Protein AF-A0A6J4US24-F1 (afdb_monomer_lite)

Secondary structure (DSSP, 8-state):
----------------------------------------------PPPHHHHHHHHHHHHHHHHHHHHHHHHHHHHHHHH--HHHHHHHHHHHHHHHHHHHHHHHHHHHHHHHHTT-

pLDDT: mean 71.81, std 22.4, range [38.66, 96.56]

Sequence (118 aa):
MGRQAGTESTIMSDPPDAPIKQSSLQPTGPAAPDPLIASAQLARPGLPTQSAVLDDQRADLQHVIRVTGQMLSGIESALAHLKGNDRRRLERQRRLLTREYEVTLTELARLDLDDSHW

Foldseek 3Di:
DDDDDDDDDDDDDDDDDDDDDDDDDDDDDDDDDDDDDDPPDPDDPDPPDVVVVLVVLLVVLVVLLVVLVVVLVVLVVVLVVDDDPVNVVSVVVSVVSVVVNVVSVVVSVVSVVVVVPD

Radius of gyration: 32.06 Å; chains: 1; bounding box: 61×84×67 Å

Organism: NCBI:txid1645740

Structure (mmCIF, N/CA/C/O backbone):
data_AF-A0A6J4US24-F1
#
_entry.id   AF-A0A6J4US24-F1
#
loop_
_atom_site.group_PDB
_atom_site.id
_atom_site.type_symbol
_atom_site.label_atom_id
_atom_site.label_alt_id
_atom_site.label_comp_id
_atom_site.label_asym_id
_atom_site.label_entity_id
_atom_site.label_seq_id
_atom_site.pdbx_PDB_ins_code
_atom_site.Cartn_x
_atom_site.Cartn_y
_atom_site.Cartn_z
_atom_site.occupancy
_atom_site.B_iso_or_equiv
_atom_site.auth_seq_id
_atom_site.auth_comp_id
_atom_site.auth_asym_id
_atom_site.auth_atom_id
_atom_site.pdbx_PDB_model_num
ATOM 1 N N . MET A 1 1 ? 16.381 -76.862 16.568 1.00 43.03 1 MET A N 1
ATOM 2 C CA . MET A 1 1 ? 16.744 -76.447 15.189 1.00 43.03 1 MET A CA 1
ATOM 3 C C . MET A 1 1 ? 15.953 -75.182 14.854 1.00 43.03 1 MET A C 1
ATOM 5 O O . MET A 1 1 ? 14.917 -75.003 15.476 1.00 43.03 1 MET A O 1
ATOM 9 N N . GLY A 1 2 ? 16.419 -74.330 13.926 1.00 41.62 2 GLY A N 1
ATOM 10 C CA . GLY A 1 2 ? 15.914 -72.945 13.746 1.00 41.62 2 GLY A CA 1
ATOM 11 C C . GLY A 1 2 ? 16.557 -71.991 14.772 1.00 41.62 2 GLY A C 1
ATOM 12 O O . GLY A 1 2 ? 16.585 -72.361 15.941 1.00 41.62 2 GLY A O 1
ATOM 13 N N . ARG A 1 3 ? 17.236 -70.862 14.486 1.00 45.38 3 ARG A N 1
ATOM 14 C CA . ARG A 1 3 ? 17.438 -69.925 13.338 1.00 45.38 3 ARG A CA 1
ATOM 15 C C . ARG A 1 3 ? 16.412 -68.792 13.148 1.00 45.38 3 ARG A C 1
ATOM 17 O O . ARG A 1 3 ? 15.221 -69.022 13.275 1.00 45.38 3 ARG A O 1
ATOM 24 N N . GLN A 1 4 ? 16.964 -67.638 12.721 1.00 45.69 4 GLN A N 1
ATOM 25 C CA . GLN A 1 4 ? 16.363 -66.305 12.488 1.00 45.69 4 GLN A CA 1
ATOM 26 C C . GLN A 1 4 ? 15.999 -65.591 13.809 1.00 45.69 4 GLN A C 1
ATOM 28 O O . GLN A 1 4 ? 15.164 -66.085 14.550 1.00 45.69 4 GLN A O 1
ATOM 33 N N . ALA A 1 5 ? 16.672 -64.530 14.281 1.00 45.72 5 ALA A N 1
ATOM 34 C CA . ALA A 1 5 ? 17.459 -63.435 13.675 1.00 45.72 5 ALA A CA 1
ATOM 35 C C . ALA A 1 5 ? 16.598 -62.364 12.979 1.00 45.72 5 ALA A C 1
ATOM 37 O O . ALA A 1 5 ? 16.187 -62.543 11.836 1.00 45.72 5 ALA A O 1
ATOM 38 N N . GLY A 1 6 ? 16.348 -61.263 13.696 1.00 45.47 6 GLY A N 1
ATOM 39 C CA . GLY A 1 6 ? 15.700 -60.052 13.187 1.00 45.47 6 GLY A CA 1
ATOM 40 C C . GLY A 1 6 ? 16.709 -58.929 12.932 1.00 45.47 6 GLY A C 1
ATOM 41 O O . GLY A 1 6 ? 17.807 -58.935 13.489 1.00 45.47 6 GLY A O 1
ATOM 42 N N . THR A 1 7 ? 16.325 -57.973 12.088 1.00 50.94 7 THR A N 1
ATOM 43 C CA . THR A 1 7 ? 17.154 -56.828 11.684 1.00 50.94 7 THR A CA 1
ATOM 44 C C . THR A 1 7 ? 16.308 -55.559 11.625 1.00 50.94 7 THR A C 1
ATOM 46 O O . THR A 1 7 ? 15.704 -55.250 10.599 1.00 50.94 7 THR A O 1
ATOM 49 N N . GLU A 1 8 ? 16.281 -54.814 12.724 1.00 48.06 8 GLU A N 1
ATOM 50 C CA . GLU A 1 8 ? 15.936 -53.391 12.706 1.00 48.06 8 GLU A CA 1
ATOM 51 C C . GLU A 1 8 ? 17.220 -52.587 12.453 1.00 48.06 8 GLU A C 1
ATOM 53 O O . GLU A 1 8 ? 18.311 -52.996 12.856 1.00 48.06 8 GLU A O 1
ATOM 58 N N . SER A 1 9 ? 17.136 -51.470 11.730 1.00 42.84 9 SER A N 1
ATOM 59 C CA . SER A 1 9 ? 18.308 -50.641 11.415 1.00 42.84 9 SER A CA 1
ATOM 60 C C . SER A 1 9 ? 17.923 -49.171 11.333 1.00 42.84 9 SER A C 1
ATOM 62 O O . SER A 1 9 ? 17.472 -48.674 10.304 1.00 42.84 9 SER A O 1
ATOM 64 N N . THR A 1 10 ? 18.099 -48.489 12.462 1.00 46.00 10 THR A N 1
ATOM 65 C CA . THR A 1 10 ? 17.949 -47.041 12.611 1.00 46.00 10 THR A CA 1
ATOM 66 C C . THR A 1 10 ? 18.924 -46.301 11.701 1.00 46.00 10 THR A C 1
ATOM 68 O O . THR A 1 10 ? 20.129 -46.537 11.767 1.00 46.00 10 THR A O 1
ATOM 71 N N . ILE A 1 11 ? 18.421 -45.360 10.901 1.00 48.47 11 ILE A N 1
ATOM 72 C CA . ILE A 1 11 ? 19.252 -44.461 10.095 1.00 48.47 11 ILE A CA 1
ATOM 73 C C . ILE A 1 11 ? 19.371 -43.120 10.828 1.00 48.47 11 ILE A C 1
ATOM 75 O O . ILE A 1 11 ? 18.415 -42.353 10.894 1.00 48.47 11 ILE A O 1
ATOM 79 N N . MET A 1 12 ? 20.561 -42.836 11.356 1.00 43.38 12 MET A N 1
ATOM 80 C CA . MET A 1 12 ? 20.991 -41.502 11.783 1.00 43.38 12 MET A CA 1
ATOM 81 C C . MET A 1 12 ? 22.405 -41.270 11.255 1.00 43.38 12 MET A C 1
ATOM 83 O O . MET A 1 12 ? 23.311 -42.035 11.582 1.00 43.38 12 MET A O 1
ATOM 87 N N . SER A 1 13 ? 22.603 -40.243 10.428 1.00 43.09 13 SER A N 1
ATOM 88 C CA . SER A 1 13 ? 23.922 -39.803 9.951 1.00 43.09 13 SER A CA 1
ATOM 89 C C . SER A 1 13 ? 23.842 -38.367 9.425 1.00 43.09 13 SER A C 1
ATOM 91 O O . SER A 1 13 ? 23.340 -38.139 8.329 1.00 43.09 13 SER A O 1
ATOM 93 N N . ASP A 1 14 ? 24.364 -37.433 10.217 1.00 42.12 14 ASP A N 1
ATOM 94 C CA . ASP A 1 14 ? 24.805 -36.091 9.802 1.00 42.12 14 ASP A CA 1
ATOM 95 C C . ASP A 1 14 ? 26.368 -36.088 9.793 1.00 42.12 14 ASP A C 1
ATOM 97 O O . ASP A 1 14 ? 26.962 -37.111 10.155 1.00 42.12 14 ASP A O 1
ATOM 101 N N . PRO A 1 15 ? 27.070 -35.050 9.291 1.00 65.69 15 PRO A N 1
ATOM 102 C CA . PRO A 1 15 ? 28.242 -35.231 8.426 1.00 65.69 15 PRO A CA 1
ATOM 103 C C . PRO A 1 15 ? 29.577 -34.948 9.157 1.00 65.69 15 PRO A C 1
ATOM 105 O O . PRO A 1 15 ? 29.573 -34.780 10.380 1.00 65.69 15 PRO A O 1
ATOM 108 N N . PRO A 1 16 ? 30.739 -34.914 8.457 1.00 50.69 16 PRO A N 1
ATOM 109 C CA . PRO A 1 16 ? 31.174 -33.633 7.859 1.00 50.69 16 PRO A CA 1
ATOM 110 C C . PRO A 1 16 ? 32.083 -33.709 6.597 1.00 50.69 16 PRO A C 1
ATOM 112 O O . PRO A 1 16 ? 32.612 -34.758 6.247 1.00 50.69 16 PRO A O 1
ATOM 115 N N . ASP A 1 17 ? 32.303 -32.527 6.003 1.00 39.59 17 ASP A N 1
ATOM 116 C CA . ASP A 1 17 ? 33.494 -32.031 5.271 1.00 39.59 17 ASP A CA 1
ATOM 117 C C . ASP A 1 17 ? 34.109 -32.707 4.014 1.00 39.59 17 ASP A C 1
ATOM 119 O O . ASP A 1 17 ? 34.000 -33.898 3.737 1.00 39.59 17 ASP A O 1
ATOM 123 N N . ALA A 1 18 ? 34.793 -31.860 3.228 1.00 50.25 18 ALA A N 1
ATOM 124 C CA . ALA A 1 18 ? 35.591 -32.177 2.025 1.00 50.25 18 ALA A CA 1
ATOM 125 C C . ALA A 1 18 ? 37.118 -32.057 2.353 1.00 50.25 18 ALA A C 1
ATOM 127 O O . ALA A 1 18 ? 37.399 -31.848 3.536 1.00 50.25 18 ALA A O 1
ATOM 128 N N . PRO A 1 19 ? 38.140 -32.145 1.438 1.00 50.81 19 PRO A N 1
ATOM 129 C CA . PRO A 1 19 ? 38.253 -31.400 0.159 1.00 50.81 19 PRO A CA 1
ATOM 130 C C . PRO A 1 19 ? 39.135 -32.055 -0.970 1.00 50.81 19 PRO A C 1
ATOM 132 O O . PRO A 1 19 ? 39.495 -33.225 -0.914 1.00 50.81 19 PRO A O 1
ATOM 135 N N . ILE A 1 20 ? 39.573 -31.219 -1.938 1.00 45.97 20 ILE A N 1
ATOM 136 C CA . ILE A 1 20 ? 40.751 -31.332 -2.855 1.00 45.97 20 ILE A CA 1
ATOM 137 C C . ILE A 1 20 ? 40.531 -31.893 -4.287 1.00 45.97 20 ILE A C 1
ATOM 139 O O . ILE A 1 20 ? 39.748 -32.800 -4.540 1.00 45.97 20 ILE A O 1
ATOM 143 N N . LYS A 1 21 ? 41.250 -31.277 -5.247 1.00 49.56 21 LYS A N 1
ATOM 144 C CA . LYS A 1 21 ? 41.309 -31.555 -6.700 1.00 49.56 21 LYS A CA 1
ATOM 145 C C . LYS A 1 21 ? 42.688 -32.109 -7.097 1.00 49.56 21 LYS A C 1
ATOM 147 O O . LYS A 1 21 ? 43.680 -31.679 -6.514 1.00 49.56 21 LYS A O 1
ATOM 152 N N . GLN A 1 22 ? 42.783 -32.856 -8.202 1.00 43.00 22 GLN A N 1
ATOM 153 C CA . GLN A 1 22 ? 44.004 -32.928 -9.029 1.00 43.00 22 GLN A CA 1
ATOM 154 C C . GLN A 1 22 ? 43.666 -32.942 -10.533 1.00 43.00 22 GLN A C 1
ATOM 156 O O . GLN A 1 22 ? 42.635 -33.475 -10.932 1.00 43.00 22 GLN A O 1
ATOM 161 N N . SER A 1 23 ? 44.546 -32.357 -11.354 1.00 44.97 23 SER A N 1
ATOM 162 C CA . SER A 1 23 ? 44.424 -32.257 -12.821 1.00 44.97 23 SER A CA 1
ATOM 163 C C . SER A 1 23 ? 45.566 -33.000 -13.529 1.00 44.97 23 SER A C 1
ATOM 165 O O . SER A 1 23 ? 46.657 -33.123 -12.973 1.00 44.97 23 SER A O 1
ATOM 167 N N . SER A 1 24 ? 45.362 -33.428 -14.779 1.00 38.66 24 SER A N 1
ATOM 168 C CA . SER A 1 24 ? 46.412 -33.856 -15.731 1.00 38.66 24 SER A CA 1
ATOM 169 C C . SER A 1 24 ? 45.906 -33.741 -17.183 1.00 38.66 24 SER A C 1
ATOM 171 O O . SER A 1 24 ? 44.711 -33.529 -17.387 1.00 38.66 24 SER A O 1
ATOM 173 N N . LEU A 1 25 ? 46.804 -33.773 -18.181 1.00 45.25 25 LEU A N 1
ATOM 174 C CA . LEU A 1 25 ? 46.576 -33.206 -19.529 1.00 45.25 25 LEU A CA 1
ATOM 175 C C . LEU A 1 25 ? 46.589 -34.217 -20.713 1.00 45.25 25 LEU A C 1
ATOM 177 O O . LEU A 1 25 ? 46.966 -35.373 -20.565 1.00 45.25 25 LEU A O 1
ATOM 181 N N . GLN A 1 26 ? 46.157 -33.708 -21.880 1.00 44.38 26 GLN A N 1
ATOM 182 C CA . GLN A 1 26 ? 46.120 -34.248 -23.269 1.00 44.38 26 GLN A CA 1
ATOM 183 C C . GLN A 1 26 ? 47.525 -34.531 -23.892 1.00 44.38 26 GLN A C 1
ATOM 185 O O . GLN A 1 26 ? 48.490 -34.119 -23.242 1.00 44.38 26 GLN A O 1
ATOM 190 N N . PRO A 1 27 ? 47.725 -35.184 -25.089 1.00 58.00 27 PRO A N 1
ATOM 191 C CA . PRO A 1 27 ? 47.043 -35.077 -26.422 1.00 58.00 27 PRO A CA 1
ATOM 192 C C . PRO A 1 27 ? 46.653 -36.458 -27.063 1.00 58.00 27 PRO A C 1
ATOM 194 O O . PRO A 1 27 ? 46.496 -37.404 -26.302 1.00 58.00 27 PRO A O 1
ATOM 197 N N . THR A 1 28 ? 46.378 -36.722 -28.368 1.00 42.75 28 THR A N 1
ATOM 198 C CA . THR A 1 28 ? 46.686 -36.087 -29.691 1.00 42.75 28 THR A CA 1
ATOM 199 C C . THR A 1 28 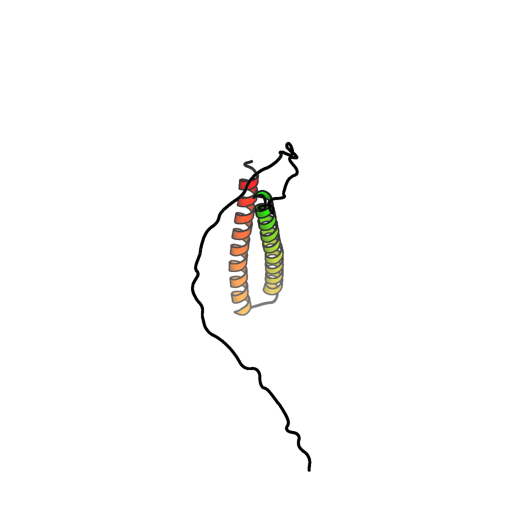? 45.690 -36.520 -30.814 1.00 42.75 28 THR A C 1
ATOM 201 O O . THR A 1 28 ? 44.835 -37.363 -30.565 1.00 42.75 28 THR A O 1
ATOM 204 N N . GLY A 1 29 ? 45.785 -35.953 -32.037 1.00 41.66 29 GLY A N 1
ATOM 205 C CA . GLY A 1 29 ? 44.985 -36.287 -33.253 1.00 41.66 29 GLY A CA 1
ATOM 206 C C . GLY A 1 29 ? 45.677 -37.243 -34.267 1.00 41.66 29 GLY A C 1
ATOM 207 O O . GLY A 1 29 ? 46.537 -37.996 -33.808 1.00 41.66 29 GLY A O 1
ATOM 208 N N . PRO A 1 30 ? 45.375 -37.236 -35.604 1.00 50.31 30 PRO A N 1
ATOM 209 C CA . PRO A 1 30 ? 44.949 -36.073 -36.426 1.00 50.31 30 PRO A CA 1
ATOM 210 C C . PRO A 1 30 ? 43.814 -36.260 -37.494 1.00 50.31 30 PRO A C 1
ATOM 212 O O . PRO A 1 30 ? 43.495 -37.375 -37.882 1.00 50.31 30 PRO A O 1
ATOM 215 N N . ALA A 1 31 ? 43.280 -35.114 -37.973 1.00 43.91 31 ALA A N 1
ATOM 216 C CA . ALA A 1 31 ? 42.728 -34.705 -39.304 1.00 43.91 31 ALA A CA 1
ATOM 217 C C . ALA A 1 31 ? 42.121 -35.707 -40.337 1.00 43.91 31 ALA A C 1
ATOM 219 O O . ALA A 1 31 ? 42.614 -36.814 -40.498 1.00 43.91 31 ALA A O 1
ATOM 220 N N . ALA A 1 32 ? 41.193 -35.339 -41.246 1.00 56.06 32 ALA A N 1
ATOM 221 C CA . ALA A 1 32 ? 40.206 -34.237 -41.406 1.00 56.06 32 ALA A CA 1
ATOM 222 C C . ALA A 1 32 ? 39.316 -34.559 -42.651 1.00 56.06 32 ALA A C 1
ATOM 224 O O . ALA A 1 32 ? 39.762 -35.330 -43.505 1.00 56.06 32 ALA A O 1
ATOM 225 N N . PRO A 1 33 ? 38.086 -34.011 -42.795 1.00 44.31 33 PRO A N 1
ATOM 226 C CA . PRO A 1 33 ? 37.915 -32.821 -43.650 1.00 44.31 33 PRO A CA 1
ATOM 227 C C . PRO A 1 33 ? 36.838 -31.821 -43.163 1.00 44.31 33 PRO A C 1
ATOM 229 O O . PRO A 1 33 ? 36.133 -32.058 -42.186 1.00 44.31 33 PRO A O 1
ATOM 232 N N . ASP A 1 34 ? 36.730 -30.694 -43.869 1.00 48.09 34 ASP A N 1
ATOM 233 C CA . ASP A 1 34 ? 35.951 -29.501 -43.504 1.00 48.09 34 ASP A CA 1
ATOM 234 C C . ASP A 1 34 ? 34.468 -29.554 -43.951 1.00 48.09 34 ASP A C 1
ATOM 236 O O . ASP A 1 34 ? 34.201 -29.808 -45.131 1.00 48.09 34 ASP A O 1
ATOM 240 N N . PRO A 1 35 ? 33.494 -29.275 -43.061 1.00 44.66 35 PRO A N 1
ATOM 241 C CA . PRO A 1 35 ? 32.135 -28.903 -43.435 1.00 44.66 35 PRO A CA 1
ATOM 242 C C . PRO A 1 35 ? 31.886 -27.399 -43.216 1.00 44.66 35 PRO A C 1
ATOM 244 O O . PRO A 1 35 ? 31.668 -26.931 -42.096 1.00 44.66 35 PRO A O 1
ATOM 247 N N . LEU A 1 36 ? 31.843 -26.667 -44.331 1.00 46.09 36 LEU A N 1
ATOM 248 C CA . LEU A 1 36 ? 31.486 -25.250 -44.436 1.00 46.09 36 LEU A CA 1
ATOM 249 C C . LEU A 1 36 ? 30.302 -24.825 -43.546 1.00 46.09 36 LEU A C 1
ATOM 251 O O . LEU A 1 36 ? 29.201 -25.359 -43.660 1.00 46.09 36 LEU A O 1
ATOM 255 N N . ILE A 1 37 ? 30.541 -23.770 -42.760 1.00 50.28 37 ILE A N 1
ATOM 256 C CA . ILE A 1 37 ? 29.600 -22.730 -42.298 1.00 50.28 37 ILE A CA 1
ATOM 257 C C . ILE A 1 37 ? 28.105 -23.108 -42.383 1.00 50.28 37 ILE A C 1
ATOM 259 O O . ILE A 1 37 ? 27.388 -22.710 -43.302 1.00 50.28 37 ILE A O 1
ATOM 263 N N . ALA A 1 38 ? 27.604 -23.756 -41.332 1.00 42.78 38 ALA A N 1
ATOM 264 C CA . ALA A 1 38 ? 26.194 -23.696 -40.964 1.00 42.78 38 ALA A CA 1
ATOM 265 C C . ALA A 1 38 ? 26.067 -22.867 -39.676 1.00 42.78 38 ALA A C 1
ATOM 267 O O . ALA A 1 38 ? 26.302 -23.373 -38.579 1.00 42.78 38 ALA A O 1
ATOM 268 N N . SER A 1 39 ? 25.702 -21.586 -39.800 1.00 49.56 39 SER A N 1
ATOM 269 C CA . SER A 1 39 ? 25.517 -20.649 -38.673 1.00 49.56 39 SER A CA 1
ATOM 270 C C . SER A 1 39 ? 24.235 -20.939 -37.872 1.00 49.56 39 SER A C 1
ATOM 272 O O . SER A 1 39 ? 23.369 -20.083 -37.695 1.00 49.56 39 SER A O 1
ATOM 274 N N . ALA A 1 40 ? 24.099 -22.175 -37.394 1.00 45.22 40 ALA A N 1
ATOM 275 C CA . ALA A 1 40 ? 22.930 -22.714 -36.711 1.00 45.22 40 ALA A CA 1
ATOM 276 C C . ALA A 1 40 ? 23.027 -22.527 -35.188 1.00 45.22 40 ALA A C 1
ATOM 278 O O . ALA A 1 40 ? 23.153 -23.489 -34.438 1.00 45.22 40 ALA A O 1
ATOM 279 N N . GLN A 1 41 ? 22.991 -21.258 -34.764 1.00 52.47 41 GLN A N 1
ATOM 280 C CA . GLN A 1 41 ? 22.519 -20.775 -33.456 1.00 52.47 41 GLN A CA 1
ATOM 281 C C . GLN A 1 41 ? 22.471 -21.822 -32.319 1.00 52.47 41 GLN A C 1
ATOM 283 O O . GLN A 1 41 ? 21.390 -22.224 -31.885 1.00 52.47 41 GLN A O 1
ATOM 288 N N . LEU A 1 42 ? 23.628 -22.221 -31.771 1.00 46.62 42 LEU A N 1
ATOM 289 C CA . LEU A 1 42 ? 23.626 -22.871 -30.459 1.00 46.62 42 LEU A CA 1
ATOM 290 C C . LEU A 1 42 ? 23.177 -21.821 -29.441 1.00 46.62 42 LEU A C 1
ATOM 292 O O . LEU A 1 42 ? 23.918 -20.883 -29.137 1.00 46.62 42 LEU A O 1
ATOM 296 N N . ALA A 1 43 ? 21.935 -21.951 -28.979 1.00 46.59 43 ALA A N 1
ATOM 297 C CA . ALA A 1 43 ? 21.320 -20.992 -28.081 1.00 46.59 43 ALA A CA 1
ATOM 298 C C . ALA A 1 43 ? 22.177 -20.834 -26.819 1.00 46.59 43 ALA A C 1
ATOM 300 O O . ALA A 1 43 ? 22.270 -21.742 -25.990 1.00 46.59 43 ALA A O 1
ATOM 301 N N . ARG A 1 44 ? 22.776 -19.650 -26.649 1.00 48.25 44 ARG A N 1
ATOM 302 C CA . ARG A 1 44 ? 23.168 -19.203 -25.312 1.00 48.25 44 ARG A CA 1
ATOM 303 C C . ARG A 1 44 ? 21.892 -19.234 -24.462 1.00 48.25 44 ARG A C 1
ATOM 305 O O . ARG A 1 44 ? 20.892 -18.688 -24.933 1.00 48.25 44 ARG A O 1
ATOM 312 N N . PRO A 1 45 ? 21.893 -19.818 -23.248 1.00 46.31 45 PRO A N 1
ATOM 313 C CA . PRO A 1 45 ? 20.800 -19.572 -22.318 1.00 46.31 45 PRO A CA 1
ATOM 314 C C . PRO A 1 45 ? 20.703 -18.056 -22.159 1.00 46.31 45 PRO A C 1
ATOM 316 O O . PRO A 1 45 ? 21.704 -17.400 -21.855 1.00 46.31 45 PRO A O 1
ATOM 319 N N . GLY A 1 46 ? 19.542 -17.500 -22.506 1.00 49.31 46 GLY A N 1
ATOM 320 C CA . GLY A 1 46 ? 19.377 -16.060 -22.615 1.00 49.31 46 GLY A CA 1
ATOM 321 C C . GLY A 1 46 ? 19.676 -15.410 -21.274 1.00 49.31 46 GLY A C 1
ATOM 322 O O . GLY A 1 46 ? 18.947 -15.635 -20.312 1.00 49.31 46 GLY A O 1
ATOM 323 N N . LEU A 1 47 ? 20.733 -14.595 -21.218 1.00 55.66 47 LEU A N 1
ATOM 324 C CA . LEU A 1 47 ? 20.819 -13.564 -20.190 1.00 55.66 47 LEU A CA 1
ATOM 325 C C . LEU A 1 47 ? 19.523 -12.754 -20.315 1.00 55.66 47 LEU A C 1
ATOM 327 O O . LEU A 1 47 ? 19.254 -12.287 -21.429 1.00 55.66 47 LEU A O 1
ATOM 331 N N . PRO A 1 48 ? 18.706 -12.625 -19.253 1.00 56.38 48 PRO A N 1
ATOM 332 C CA . PRO A 1 48 ? 17.497 -11.825 -19.338 1.00 56.38 48 PRO A CA 1
ATOM 333 C C . PRO A 1 48 ? 17.908 -10.419 -19.770 1.00 56.38 48 PRO A C 1
ATOM 335 O O . PRO A 1 48 ? 18.835 -9.826 -19.208 1.00 56.38 48 PRO A O 1
ATOM 338 N N . THR A 1 49 ? 17.279 -9.918 -20.832 1.00 60.91 49 THR A N 1
ATOM 339 C CA . THR A 1 49 ? 17.498 -8.546 -21.286 1.00 60.91 49 THR A CA 1
ATOM 340 C C . THR A 1 49 ? 17.156 -7.606 -20.138 1.00 60.91 49 THR A C 1
ATOM 342 O O . THR A 1 49 ? 16.221 -7.872 -19.385 1.00 60.91 49 THR A O 1
ATOM 345 N N . GLN A 1 50 ? 17.916 -6.518 -19.974 1.00 62.69 50 GLN A N 1
ATOM 346 C CA . GLN A 1 50 ? 17.744 -5.636 -18.812 1.00 62.69 50 GLN A CA 1
ATOM 347 C C . GLN A 1 50 ? 16.300 -5.122 -18.705 1.00 62.69 50 GLN A C 1
ATOM 349 O O . GLN A 1 50 ? 15.756 -5.105 -17.609 1.00 62.69 50 GLN A O 1
ATOM 354 N N . SER A 1 51 ? 15.642 -4.868 -19.842 1.00 66.25 51 SER A N 1
ATOM 355 C CA . SER A 1 51 ? 14.207 -4.572 -19.949 1.00 66.25 51 SER A CA 1
ATOM 356 C C . SER A 1 51 ? 13.314 -5.582 -19.216 1.00 66.25 51 SER A C 1
ATOM 358 O O . SER A 1 51 ? 12.491 -5.171 -18.416 1.00 66.25 51 SER A O 1
ATOM 360 N N . ALA A 1 52 ? 13.516 -6.894 -19.395 1.00 72.94 52 ALA A N 1
ATOM 361 C CA . ALA A 1 52 ? 12.695 -7.909 -18.725 1.00 72.94 52 ALA A CA 1
ATOM 362 C C . ALA A 1 52 ? 12.865 -7.873 -17.194 1.00 72.94 52 ALA A C 1
ATOM 364 O O . ALA A 1 52 ? 11.902 -8.030 -16.454 1.00 72.94 52 ALA A O 1
ATOM 365 N N . VAL A 1 53 ? 14.085 -7.597 -16.719 1.00 77.31 53 VAL A N 1
ATOM 366 C CA . VAL A 1 53 ? 14.382 -7.446 -15.285 1.00 77.31 53 VAL A CA 1
ATOM 367 C C . VAL A 1 53 ? 13.776 -6.153 -14.715 1.00 77.31 53 VAL A C 1
ATOM 369 O O . VAL A 1 53 ? 13.384 -6.125 -13.549 1.00 77.31 53 VAL A O 1
ATOM 372 N N . LEU A 1 54 ? 13.688 -5.090 -15.522 1.00 79.56 54 LEU A N 1
ATOM 373 C CA . LEU A 1 54 ? 13.027 -3.832 -15.163 1.00 79.56 54 LEU A CA 1
ATOM 374 C C . LEU A 1 54 ? 11.497 -3.978 -15.160 1.00 79.56 54 LEU A C 1
ATOM 376 O O . LEU A 1 54 ? 10.854 -3.485 -14.238 1.00 79.56 54 LEU A O 1
ATOM 380 N N . ASP A 1 55 ? 10.919 -4.698 -16.124 1.00 83.06 55 ASP A N 1
ATOM 381 C CA . ASP A 1 55 ? 9.482 -4.987 -16.194 1.00 83.06 55 ASP A CA 1
ATOM 382 C C . ASP A 1 55 ? 9.011 -5.866 -15.024 1.00 83.06 55 ASP A C 1
ATOM 384 O O . ASP A 1 55 ? 7.980 -5.565 -14.417 1.00 83.06 55 ASP A O 1
ATOM 388 N N . ASP A 1 56 ? 9.784 -6.890 -14.639 1.00 86.19 56 ASP A N 1
ATOM 389 C CA . ASP A 1 56 ? 9.511 -7.696 -13.439 1.00 86.19 56 ASP A CA 1
ATOM 390 C C . ASP A 1 56 ? 9.532 -6.818 -12.166 1.00 86.19 56 ASP A C 1
ATOM 392 O O . ASP A 1 56 ? 8.594 -6.851 -11.367 1.00 86.19 56 ASP A O 1
ATOM 396 N N . GLN A 1 57 ? 10.543 -5.951 -12.000 1.00 86.06 57 GLN A N 1
ATOM 397 C CA . GLN A 1 57 ? 10.620 -5.015 -10.863 1.00 86.06 57 GLN A CA 1
ATOM 398 C C . GLN A 1 57 ? 9.470 -3.996 -10.855 1.00 86.06 57 GLN A C 1
ATOM 400 O O . GLN A 1 57 ? 8.888 -3.710 -9.805 1.00 86.06 57 GLN A O 1
ATOM 405 N N . ARG A 1 58 ? 9.105 -3.463 -12.025 1.00 89.12 58 ARG A N 1
ATOM 406 C CA . ARG A 1 58 ? 7.963 -2.561 -12.222 1.00 89.12 58 ARG A CA 1
ATOM 407 C C . ARG A 1 58 ? 6.655 -3.252 -11.818 1.00 89.12 58 ARG A C 1
ATOM 409 O O . ARG A 1 58 ? 5.832 -2.640 -11.133 1.00 89.12 58 ARG A O 1
ATOM 416 N N . ALA A 1 59 ? 6.470 -4.523 -12.179 1.00 90.88 59 ALA A N 1
ATOM 417 C CA . ALA A 1 59 ? 5.304 -5.320 -11.799 1.00 90.88 59 ALA A CA 1
ATOM 418 C C . ALA A 1 59 ? 5.239 -5.597 -10.284 1.00 90.88 59 ALA A C 1
ATOM 420 O O . ALA A 1 59 ? 4.173 -5.425 -9.681 1.00 90.88 59 ALA A O 1
ATOM 421 N N . ASP A 1 60 ? 6.364 -5.948 -9.654 1.00 93.31 60 ASP A N 1
ATOM 422 C CA . ASP A 1 60 ? 6.456 -6.163 -8.204 1.00 93.31 60 ASP A CA 1
ATOM 423 C C . ASP A 1 60 ? 6.144 -4.882 -7.413 1.00 93.31 60 ASP A C 1
ATOM 425 O O . ASP A 1 60 ? 5.315 -4.899 -6.499 1.00 93.31 60 ASP A O 1
ATOM 429 N N . LEU A 1 61 ? 6.718 -3.736 -7.794 1.00 92.19 61 LEU A N 1
ATOM 430 C CA . LEU A 1 61 ? 6.427 -2.453 -7.140 1.00 92.19 61 LEU A CA 1
ATOM 431 C C . LEU A 1 61 ? 4.953 -2.053 -7.311 1.00 92.19 61 LEU A C 1
ATOM 433 O O . LEU A 1 61 ? 4.315 -1.634 -6.343 1.00 92.19 61 LEU A O 1
ATOM 437 N N . GLN A 1 62 ? 4.362 -2.254 -8.496 1.00 93.69 62 GLN A N 1
ATOM 438 C CA . GLN A 1 62 ? 2.922 -2.055 -8.709 1.00 93.69 62 GLN A CA 1
ATOM 439 C C . GLN A 1 62 ? 2.059 -2.995 -7.846 1.00 93.69 62 GLN A C 1
ATOM 441 O O . GLN A 1 62 ? 0.985 -2.591 -7.381 1.00 93.69 62 GLN A O 1
ATOM 446 N N . HIS A 1 63 ? 2.509 -4.228 -7.589 1.00 95.19 63 HIS A N 1
ATOM 447 C CA . HIS A 1 63 ? 1.846 -5.143 -6.662 1.00 95.19 63 HIS A CA 1
ATOM 448 C C . HIS A 1 63 ? 1.926 -4.632 -5.215 1.00 95.19 63 HIS A C 1
ATOM 450 O O . HIS A 1 63 ? 0.894 -4.543 -4.544 1.00 95.19 63 HIS A O 1
ATOM 456 N N . VAL A 1 64 ? 3.114 -4.227 -4.749 1.00 94.06 64 VAL A N 1
ATOM 457 C CA . VAL A 1 64 ? 3.326 -3.661 -3.404 1.00 94.06 64 VAL A CA 1
ATOM 458 C C . VAL A 1 64 ? 2.485 -2.400 -3.198 1.00 94.06 64 VAL A C 1
ATOM 460 O O . VAL A 1 64 ? 1.809 -2.287 -2.175 1.00 94.06 64 VAL A O 1
ATOM 463 N N . ILE A 1 65 ? 2.430 -1.500 -4.186 1.00 94.31 65 ILE A N 1
ATOM 464 C CA . ILE A 1 65 ? 1.560 -0.311 -4.199 1.00 94.31 65 ILE A CA 1
ATOM 465 C C . ILE A 1 65 ? 0.089 -0.720 -4.039 1.00 94.31 65 ILE A C 1
ATOM 467 O O . ILE A 1 65 ? -0.603 -0.212 -3.154 1.00 94.31 65 ILE A O 1
ATOM 471 N N . ARG A 1 66 ? -0.400 -1.685 -4.831 1.00 95.12 66 ARG A N 1
ATOM 472 C CA . ARG A 1 66 ? -1.798 -2.150 -4.767 1.00 95.12 66 ARG A CA 1
ATOM 473 C C . ARG A 1 66 ? -2.161 -2.731 -3.397 1.00 95.12 66 ARG A C 1
ATOM 475 O O . ARG A 1 66 ? -3.195 -2.361 -2.839 1.00 95.12 66 ARG A O 1
ATOM 482 N N . VAL A 1 67 ? -1.323 -3.614 -2.854 1.00 95.50 67 VAL A N 1
ATOM 483 C CA . VAL A 1 67 ? -1.540 -4.247 -1.540 1.00 95.50 67 VAL A CA 1
ATOM 484 C C . VAL A 1 67 ? -1.477 -3.207 -0.419 1.00 95.50 67 VAL A C 1
ATOM 486 O O . VAL A 1 67 ? -2.355 -3.165 0.443 1.00 95.50 67 VAL A O 1
ATOM 489 N N . THR A 1 68 ? -0.495 -2.309 -0.465 1.00 92.94 68 THR A N 1
ATOM 490 C CA . THR A 1 68 ? -0.314 -1.247 0.532 1.00 92.94 68 THR A CA 1
ATOM 491 C C . THR A 1 68 ? -1.484 -0.260 0.536 1.00 92.94 68 THR A C 1
ATOM 493 O O . THR A 1 68 ? -1.988 0.090 1.603 1.00 92.94 68 THR A O 1
ATOM 496 N N . GLY A 1 69 ? -1.997 0.125 -0.638 1.00 93.50 69 GLY A N 1
ATOM 497 C CA . GLY A 1 69 ? -3.198 0.958 -0.758 1.00 93.50 69 GLY A CA 1
ATOM 498 C C . GLY A 1 69 ? -4.451 0.297 -0.165 1.00 93.50 69 GLY A C 1
ATOM 499 O O . GLY A 1 69 ? -5.216 0.945 0.554 1.00 93.50 69 GLY A O 1
ATOM 500 N N . GLN A 1 70 ? -4.634 -1.012 -0.382 1.00 95.69 70 GLN A N 1
ATOM 501 C CA . GLN A 1 70 ? -5.715 -1.783 0.248 1.00 95.69 70 GLN A CA 1
ATOM 502 C C . GLN A 1 70 ? -5.566 -1.836 1.776 1.00 95.69 70 GLN A C 1
ATOM 504 O O . GLN A 1 70 ? -6.542 -1.620 2.498 1.00 95.69 70 GLN A O 1
ATOM 509 N N . MET A 1 71 ? -4.348 -2.056 2.286 1.00 93.81 71 MET A N 1
ATOM 510 C CA . MET A 1 71 ? -4.070 -2.029 3.725 1.00 93.81 71 MET A CA 1
ATOM 511 C C . MET A 1 71 ? -4.343 -0.651 4.341 1.00 93.81 71 MET A C 1
ATOM 513 O O . MET A 1 71 ? -4.974 -0.581 5.394 1.00 93.81 71 MET A O 1
ATOM 517 N N . LEU A 1 72 ? -3.943 0.445 3.687 1.00 94.69 72 LEU A N 1
ATOM 518 C CA . LEU A 1 72 ? -4.231 1.810 4.145 1.00 94.69 72 LEU A CA 1
ATOM 519 C C . LEU A 1 72 ? -5.743 2.084 4.220 1.00 94.69 72 LEU A C 1
ATOM 521 O O . LEU A 1 72 ? -6.211 2.606 5.233 1.00 94.69 72 LEU A O 1
ATOM 525 N N . SER A 1 73 ? -6.519 1.653 3.222 1.00 94.38 73 SER A N 1
ATOM 526 C CA . SER A 1 73 ? -7.986 1.775 3.226 1.00 94.38 73 SER A CA 1
ATOM 527 C C . SER A 1 73 ? -8.652 0.947 4.343 1.00 94.38 73 SER A C 1
ATOM 529 O O . SER A 1 73 ? -9.540 1.434 5.053 1.00 94.38 73 SER A O 1
ATOM 531 N N . GLY A 1 74 ? -8.180 -0.283 4.578 1.00 96.00 74 GLY A N 1
ATOM 532 C CA . GLY A 1 74 ? -8.623 -1.115 5.704 1.00 96.00 74 GLY A CA 1
ATOM 533 C C . GLY A 1 74 ? -8.278 -0.507 7.070 1.00 96.00 74 GLY A C 1
ATOM 534 O O . GLY A 1 74 ? -9.096 -0.525 7.993 1.00 96.00 74 GLY A O 1
ATOM 535 N N . ILE A 1 75 ? -7.098 0.104 7.189 1.00 94.62 75 ILE A N 1
ATOM 536 C CA . ILE A 1 75 ? -6.657 0.838 8.380 1.00 94.62 75 ILE A CA 1
ATOM 537 C C . ILE A 1 75 ? -7.546 2.064 8.632 1.00 94.62 75 ILE A C 1
ATOM 539 O O . ILE A 1 75 ? -7.966 2.286 9.766 1.00 94.62 75 ILE A O 1
ATOM 543 N N . GLU A 1 76 ? -7.873 2.845 7.603 1.00 94.38 76 GLU A N 1
ATOM 544 C CA . GLU A 1 76 ? -8.765 4.008 7.716 1.00 94.38 76 GLU A CA 1
ATOM 545 C C . GLU A 1 76 ? -10.183 3.614 8.137 1.00 94.38 76 GLU A C 1
ATOM 547 O O . GLU A 1 76 ? -10.757 4.243 9.029 1.00 94.38 76 GLU A O 1
ATOM 552 N N . SER A 1 77 ? -10.692 2.507 7.593 1.00 95.69 77 SER A N 1
ATOM 553 C CA . SER A 1 77 ? -11.964 1.907 8.005 1.00 95.69 77 SER A CA 1
ATOM 554 C C . SER A 1 77 ? -11.944 1.516 9.491 1.00 95.69 77 SER A C 1
ATOM 556 O O . SER A 1 77 ? -12.841 1.877 10.253 1.00 95.69 77 SER A O 1
ATOM 558 N N . ALA A 1 78 ? -10.882 0.852 9.958 1.00 93.62 78 ALA A N 1
ATOM 559 C CA . ALA A 1 78 ? -10.732 0.470 11.365 1.00 93.62 78 ALA A CA 1
ATOM 560 C C . ALA A 1 78 ? -10.553 1.680 12.313 1.00 93.62 78 ALA A C 1
ATOM 562 O O . ALA A 1 78 ? -11.048 1.664 13.445 1.00 93.62 78 ALA A O 1
ATOM 563 N N . LEU A 1 79 ? -9.900 2.759 11.863 1.00 94.75 79 LEU A N 1
ATOM 564 C CA . LEU A 1 79 ? -9.712 3.996 12.637 1.00 94.75 79 LEU A CA 1
ATOM 565 C C . LEU A 1 79 ? -11.024 4.737 12.955 1.00 94.75 79 LEU A C 1
ATOM 567 O O . LEU A 1 79 ? -11.057 5.503 13.924 1.00 94.75 79 LEU A O 1
ATOM 571 N N . ALA A 1 80 ? -12.098 4.496 12.195 1.00 93.19 80 ALA A N 1
ATOM 572 C CA . ALA A 1 80 ? -13.433 5.015 12.496 1.00 93.19 80 ALA A CA 1
ATOM 573 C C . ALA A 1 80 ? -14.064 4.358 13.741 1.00 93.19 80 ALA A C 1
ATOM 575 O O . ALA A 1 80 ? -14.841 4.996 14.453 1.00 93.19 80 ALA A O 1
ATOM 576 N N . HIS A 1 81 ? -13.707 3.102 14.032 1.00 95.06 81 HIS A N 1
ATOM 577 C CA . HIS A 1 81 ? -14.294 2.313 15.120 1.00 95.06 81 HIS A CA 1
ATOM 578 C C . HIS A 1 81 ? -13.421 2.273 16.386 1.00 95.06 81 HIS A C 1
ATOM 580 O O . HIS A 1 81 ? -13.946 2.161 17.497 1.00 95.06 81 HIS A O 1
ATOM 586 N N . LEU A 1 82 ? -12.096 2.399 16.249 1.00 95.50 82 LEU A N 1
ATOM 587 C CA . LEU A 1 82 ? -11.159 2.382 17.376 1.00 95.50 82 LEU A CA 1
ATOM 588 C C . LEU A 1 82 ? -11.097 3.714 18.141 1.00 95.50 82 LEU A C 1
ATOM 590 O O . LEU A 1 82 ? -11.262 4.804 17.592 1.00 95.50 82 LEU A O 1
ATOM 594 N N . LYS A 1 83 ? -10.773 3.629 19.436 1.00 94.75 83 LYS A N 1
ATOM 595 C CA . LYS A 1 83 ? -10.591 4.776 20.345 1.00 94.75 83 LYS A CA 1
ATOM 596 C C . LYS A 1 83 ? -9.304 4.620 21.169 1.00 94.75 83 LYS A C 1
ATOM 598 O O . LYS A 1 83 ? -8.626 3.599 21.096 1.00 94.75 83 LYS A O 1
ATOM 603 N N . GLY A 1 84 ? -8.947 5.650 21.939 1.00 94.38 84 GLY A N 1
ATOM 604 C CA . GLY A 1 84 ? -7.896 5.574 22.961 1.00 94.38 84 GLY A CA 1
ATOM 605 C C . GLY A 1 84 ? -6.515 5.140 22.447 1.00 94.38 84 GLY A C 1
ATOM 606 O O . GLY A 1 84 ? -5.964 5.729 21.515 1.00 94.38 84 GLY A O 1
ATOM 607 N N . ASN A 1 85 ? -5.918 4.142 23.104 1.00 95.12 85 ASN A N 1
ATOM 608 C CA . ASN A 1 85 ? -4.563 3.679 22.796 1.00 95.12 85 ASN A CA 1
ATOM 609 C C . ASN A 1 85 ? -4.482 2.881 21.493 1.00 95.12 85 ASN A C 1
ATOM 611 O O . ASN A 1 85 ? -3.519 3.067 20.751 1.00 95.12 85 ASN A O 1
ATOM 615 N N . ASP A 1 86 ? -5.485 2.065 21.181 1.00 94.62 86 ASP A N 1
ATOM 616 C CA . ASP A 1 86 ? -5.491 1.220 19.983 1.00 94.62 86 ASP A CA 1
ATOM 617 C C . ASP A 1 86 ? -5.605 2.063 18.718 1.00 94.62 86 ASP A C 1
ATOM 619 O O . ASP A 1 86 ? -4.832 1.879 17.778 1.00 94.62 86 ASP A O 1
ATOM 623 N N . ARG A 1 87 ? -6.446 3.105 18.753 1.00 95.56 87 ARG A N 1
ATOM 624 C CA . ARG A 1 87 ? -6.464 4.134 17.710 1.00 95.56 87 ARG A CA 1
ATOM 625 C C . ARG A 1 87 ? -5.091 4.799 17.553 1.00 95.56 87 ARG A C 1
ATOM 627 O O . ARG A 1 87 ? -4.568 4.837 16.447 1.00 95.56 87 ARG A O 1
ATOM 634 N N . ARG A 1 88 ? -4.452 5.254 18.640 1.00 96.12 88 ARG A N 1
ATOM 635 C CA . ARG A 1 88 ? -3.111 5.885 18.579 1.00 96.12 88 ARG A CA 1
ATOM 636 C C . ARG A 1 88 ? -1.996 4.921 18.141 1.00 96.12 88 ARG A C 1
ATOM 638 O O . ARG A 1 88 ? -0.978 5.357 17.601 1.00 96.12 88 ARG A O 1
ATOM 645 N N . ARG A 1 89 ? -2.143 3.612 18.366 1.00 95.19 89 ARG A N 1
ATOM 646 C CA . ARG A 1 89 ? -1.263 2.568 17.815 1.00 95.19 89 ARG A CA 1
ATOM 647 C C .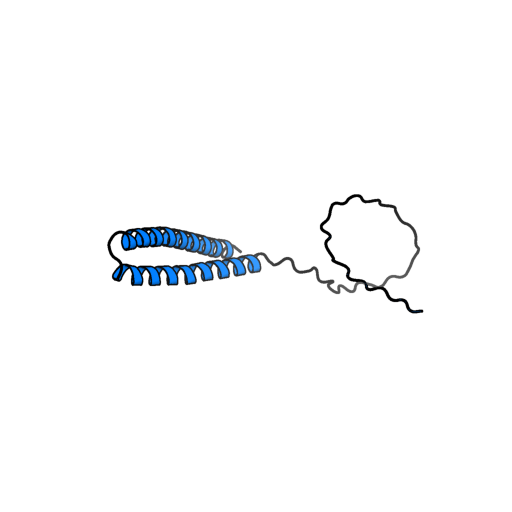 ARG A 1 89 ? -1.472 2.445 16.306 1.00 95.19 89 ARG A C 1
ATOM 649 O O . ARG A 1 89 ? -0.503 2.583 15.561 1.00 95.19 89 ARG A O 1
ATOM 656 N N . LEU A 1 90 ? -2.717 2.301 15.864 1.00 95.94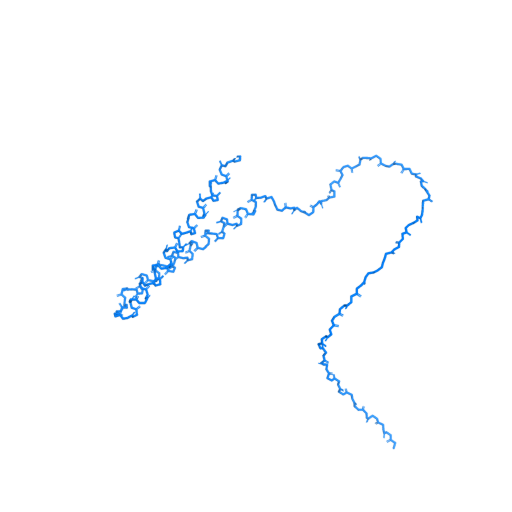 90 LEU A N 1
ATOM 657 C CA . LEU A 1 90 ? -3.052 2.144 14.454 1.00 95.94 90 LEU A CA 1
ATOM 658 C C . LEU A 1 90 ? -2.736 3.408 13.628 1.00 95.94 90 LEU A C 1
ATOM 660 O O . LEU A 1 90 ? -2.192 3.303 12.536 1.00 95.94 90 LEU A O 1
ATOM 664 N N . GLU A 1 91 ? -2.931 4.611 14.177 1.00 96.44 91 GLU A N 1
ATOM 665 C CA . GLU A 1 91 ? -2.499 5.878 13.563 1.00 96.44 91 GLU A CA 1
ATOM 666 C C . GLU A 1 91 ? -0.971 5.978 13.403 1.00 96.44 91 GLU A C 1
ATOM 668 O O . GLU A 1 91 ? -0.492 6.740 12.563 1.00 96.44 91 GLU A O 1
ATOM 673 N N . ARG A 1 92 ? -0.171 5.276 14.219 1.00 96.19 92 ARG A N 1
ATOM 674 C CA . ARG A 1 92 ? 1.289 5.185 14.016 1.00 96.19 92 ARG A CA 1
ATOM 675 C C . ARG A 1 92 ? 1.626 4.185 12.913 1.00 96.19 92 ARG A C 1
ATOM 677 O O . ARG A 1 92 ? 2.437 4.518 12.060 1.00 96.19 92 ARG A O 1
ATOM 684 N N . GLN A 1 93 ? 0.952 3.035 12.878 1.00 94.75 93 GLN A N 1
ATOM 685 C CA . GLN A 1 93 ? 1.111 2.051 11.800 1.00 94.75 93 GLN A CA 1
ATOM 686 C C . GLN A 1 93 ? 0.713 2.638 10.436 1.00 94.75 93 GLN A C 1
ATOM 688 O O . GLN A 1 93 ? 1.501 2.533 9.504 1.00 94.75 93 GLN A O 1
ATOM 693 N N . ARG A 1 94 ? -0.412 3.371 10.343 1.00 95.56 94 ARG A N 1
ATOM 694 C CA . ARG A 1 94 ? -0.808 4.125 9.135 1.00 95.56 94 ARG A CA 1
ATOM 695 C C 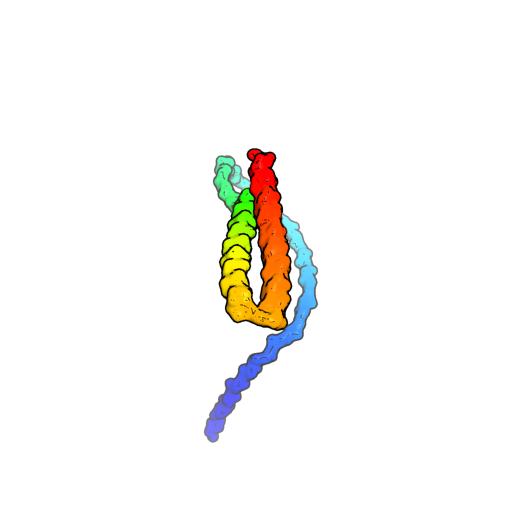. ARG A 1 94 ? 0.326 5.024 8.641 1.00 95.56 94 ARG A C 1
ATOM 697 O O . ARG A 1 94 ? 0.692 4.944 7.484 1.00 95.56 94 ARG A O 1
ATOM 704 N N . ARG A 1 95 ? 0.916 5.843 9.522 1.00 96.56 95 ARG A N 1
ATOM 705 C CA . ARG A 1 95 ? 1.988 6.796 9.164 1.00 96.56 95 ARG A CA 1
ATOM 706 C C . ARG A 1 95 ? 3.312 6.149 8.751 1.00 96.56 95 ARG A C 1
ATOM 708 O O . ARG A 1 95 ? 4.065 6.794 8.032 1.00 96.56 95 ARG A O 1
ATOM 715 N N . LEU A 1 96 ? 3.612 4.938 9.218 1.00 95.38 96 LEU A N 1
ATOM 716 C CA . LEU A 1 96 ? 4.761 4.171 8.724 1.00 95.38 96 LEU A CA 1
ATOM 717 C C . LEU A 1 96 ? 4.453 3.632 7.324 1.00 95.38 96 LEU A C 1
ATOM 719 O O . LEU A 1 96 ? 5.162 3.963 6.381 1.00 95.38 96 LEU A O 1
ATOM 723 N N . LEU A 1 97 ? 3.313 2.954 7.179 1.00 94.44 97 LEU A N 1
ATOM 724 C CA . LEU A 1 97 ? 2.875 2.353 5.922 1.00 94.44 97 LEU A CA 1
ATOM 725 C C . LEU A 1 97 ? 2.654 3.386 4.798 1.00 94.44 97 LEU A C 1
ATOM 727 O O . LEU A 1 97 ? 2.952 3.115 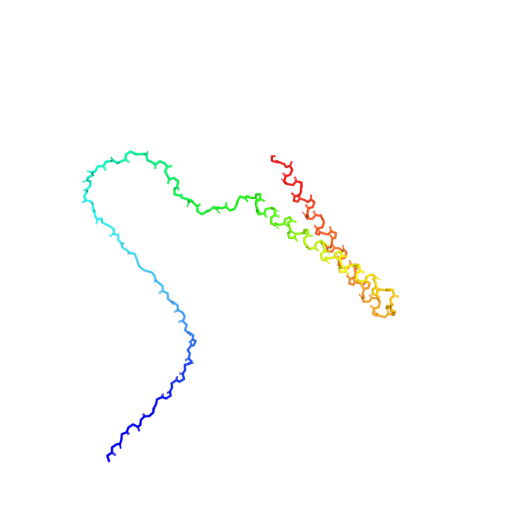3.642 1.00 94.44 97 LEU A O 1
ATOM 731 N N . THR A 1 98 ? 2.190 4.599 5.121 1.00 94.88 98 THR A N 1
ATOM 732 C CA . THR A 1 98 ? 2.104 5.714 4.159 1.00 94.88 98 THR A CA 1
ATOM 733 C C . THR A 1 98 ? 3.483 6.156 3.663 1.00 94.88 98 THR A C 1
ATOM 735 O O . THR A 1 98 ? 3.614 6.467 2.487 1.00 94.88 98 THR A O 1
ATOM 738 N N . ARG A 1 99 ? 4.523 6.141 4.508 1.00 95.12 99 ARG A N 1
ATOM 739 C CA . ARG A 1 99 ? 5.891 6.476 4.072 1.00 95.12 99 ARG A CA 1
ATOM 740 C C . ARG A 1 99 ? 6.502 5.380 3.211 1.00 95.12 99 ARG A C 1
ATOM 742 O O . ARG A 1 99 ? 7.184 5.688 2.245 1.00 95.12 99 ARG A O 1
ATOM 749 N N . GLU A 1 100 ? 6.251 4.119 3.552 1.00 92.75 100 GLU A N 1
ATOM 750 C CA . GLU A 1 100 ? 6.661 2.976 2.729 1.00 92.75 100 GLU A CA 1
ATOM 751 C C . GLU A 1 100 ? 5.995 3.069 1.345 1.00 92.75 100 GLU A C 1
ATOM 753 O O . GLU A 1 100 ? 6.686 3.027 0.334 1.00 92.75 100 GLU A O 1
ATOM 758 N N . TYR A 1 101 ? 4.692 3.368 1.295 1.00 93.56 101 TYR A N 1
ATOM 759 C CA . TYR A 1 101 ? 3.946 3.643 0.060 1.00 93.56 101 TYR A CA 1
ATOM 760 C C . TYR A 1 101 ? 4.520 4.809 -0.769 1.00 93.56 101 TYR A C 1
ATOM 762 O O . TYR A 1 101 ? 4.684 4.683 -1.982 1.00 93.56 101 TYR A O 1
ATOM 770 N N . GLU A 1 102 ? 4.850 5.938 -0.130 1.00 94.94 102 GLU A N 1
ATOM 771 C CA . GLU A 1 102 ? 5.489 7.099 -0.772 1.00 94.94 102 GLU A CA 1
ATOM 772 C C . GLU A 1 102 ? 6.875 6.752 -1.352 1.00 94.94 102 GLU A C 1
ATOM 774 O O . GLU A 1 102 ? 7.226 7.220 -2.439 1.00 94.94 102 GLU A O 1
ATOM 779 N N . VAL A 1 103 ? 7.649 5.896 -0.672 1.00 94.94 103 VAL A N 1
ATOM 780 C CA . VAL A 1 103 ? 8.941 5.392 -1.165 1.00 94.94 103 VAL A CA 1
ATOM 781 C C . VAL A 1 103 ? 8.744 4.458 -2.361 1.00 94.94 103 VAL A C 1
ATOM 783 O O . VAL A 1 103 ? 9.339 4.717 -3.402 1.00 94.94 103 VAL A O 1
ATOM 786 N N . THR A 1 104 ? 7.855 3.462 -2.283 1.00 92.50 104 THR A N 1
ATOM 787 C CA . THR A 1 104 ? 7.588 2.530 -3.397 1.00 92.50 104 THR A CA 1
ATOM 788 C C . THR A 1 104 ? 7.062 3.255 -4.644 1.00 92.50 104 THR A C 1
ATOM 790 O O . THR A 1 104 ? 7.453 2.928 -5.763 1.00 92.50 104 THR A O 1
ATOM 793 N N . LEU A 1 105 ? 6.230 4.292 -4.476 1.00 93.25 105 LEU A N 1
ATOM 794 C CA . LEU A 1 105 ? 5.818 5.179 -5.574 1.00 93.25 105 LEU A CA 1
ATOM 795 C C . LEU A 1 105 ? 6.999 5.948 -6.185 1.00 93.25 105 LEU A C 1
ATOM 797 O O . LEU A 1 105 ? 7.058 6.116 -7.401 1.00 93.25 105 LEU A O 1
ATOM 801 N N . THR A 1 106 ? 7.942 6.404 -5.358 1.00 93.75 106 THR A N 1
ATOM 802 C CA . THR A 1 106 ? 9.154 7.105 -5.816 1.00 93.75 106 THR A CA 1
ATOM 803 C C . THR A 1 106 ? 10.122 6.161 -6.537 1.00 93.75 106 THR A C 1
ATOM 805 O O . THR A 1 106 ? 10.802 6.57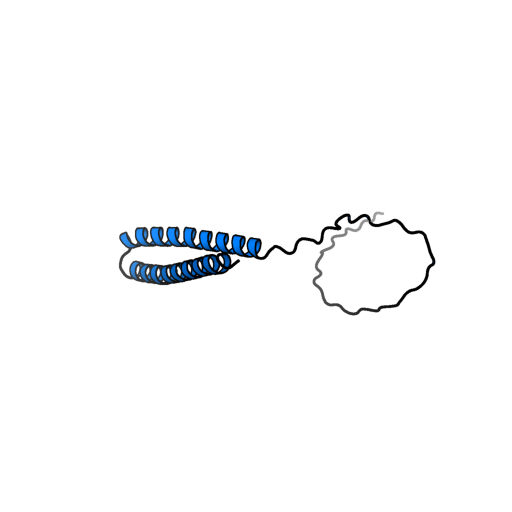9 -7.469 1.00 93.75 106 THR A O 1
ATOM 808 N N . GLU A 1 107 ? 10.190 4.894 -6.130 1.00 91.00 107 GLU A N 1
ATOM 809 C CA . GLU A 1 107 ? 11.001 3.853 -6.773 1.00 91.00 107 GLU A CA 1
ATOM 810 C C . GLU A 1 107 ? 10.418 3.447 -8.132 1.00 91.00 107 GLU A C 1
ATOM 812 O O . GLU A 1 107 ? 11.148 3.437 -9.123 1.00 91.00 107 GLU A O 1
ATOM 817 N N . LEU A 1 108 ? 9.098 3.238 -8.217 1.00 91.56 108 LEU A N 1
ATOM 818 C CA . LEU A 1 108 ? 8.406 2.997 -9.487 1.00 91.56 108 LEU A CA 1
ATOM 819 C C . LEU A 1 108 ? 8.614 4.165 -10.468 1.00 91.56 108 LEU A C 1
ATOM 821 O O . LEU A 1 108 ? 9.006 3.951 -11.611 1.00 91.56 108 LEU A O 1
ATOM 825 N N . ALA A 1 109 ? 8.447 5.406 -9.999 1.00 90.19 109 ALA A N 1
ATOM 826 C CA . ALA A 1 109 ? 8.632 6.600 -10.824 1.00 90.19 109 ALA A CA 1
ATOM 827 C C . ALA A 1 109 ? 10.086 6.823 -11.292 1.00 90.19 109 ALA A C 1
ATOM 829 O O . ALA A 1 109 ? 10.304 7.569 -12.243 1.00 90.19 109 ALA A O 1
ATOM 830 N N . ARG A 1 110 ? 11.086 6.203 -10.646 1.00 88.88 110 ARG A N 1
ATOM 831 C CA . ARG A 1 110 ? 12.479 6.200 -11.129 1.00 88.88 110 ARG A CA 1
ATOM 832 C C . ARG A 1 110 ? 12.672 5.192 -12.252 1.00 88.88 110 ARG A C 1
ATOM 834 O O . ARG A 1 110 ? 13.198 5.569 -13.289 1.00 88.88 110 ARG A O 1
ATOM 841 N N . LEU A 1 111 ? 12.174 3.968 -12.081 1.00 85.56 111 LEU A N 1
ATOM 842 C CA . LEU A 1 111 ? 12.215 2.942 -13.128 1.00 85.56 111 LEU A CA 1
ATOM 843 C C . LEU A 1 111 ? 11.499 3.411 -14.403 1.00 85.56 111 LEU A C 1
ATOM 845 O O . LEU A 1 111 ? 12.023 3.222 -15.493 1.00 85.56 111 LEU A O 1
ATOM 849 N N . ASP A 1 112 ? 10.366 4.108 -14.271 1.00 82.81 112 ASP A N 1
ATOM 850 C CA . ASP A 1 112 ? 9.659 4.709 -15.411 1.00 82.81 112 ASP A CA 1
ATOM 851 C C . ASP A 1 112 ? 10.471 5.811 -16.131 1.00 82.81 112 ASP A C 1
ATOM 853 O O . ASP A 1 112 ? 10.297 6.020 -17.333 1.00 82.81 112 ASP A O 1
ATOM 857 N N . LEU A 1 113 ? 11.379 6.505 -15.431 1.00 78.44 113 LEU A N 1
ATOM 858 C CA . LEU A 1 113 ? 12.289 7.495 -16.023 1.00 78.44 113 LEU A CA 1
ATOM 859 C C . LEU A 1 113 ? 13.523 6.843 -16.662 1.00 78.44 113 LEU A C 1
ATOM 861 O O . LEU A 1 113 ? 13.901 7.241 -17.761 1.00 78.44 113 LEU A O 1
ATOM 865 N N . ASP A 1 114 ? 14.126 5.842 -16.017 1.00 70.38 114 ASP A N 1
ATOM 866 C CA . ASP A 1 114 ? 15.288 5.110 -16.546 1.00 70.38 114 ASP A CA 1
ATOM 867 C C . ASP A 1 114 ? 14.931 4.304 -17.817 1.00 70.38 114 ASP A C 1
ATOM 869 O O . ASP A 1 114 ? 15.733 4.214 -18.747 1.00 70.38 114 ASP A O 1
ATOM 873 N N . ASP A 1 115 ? 13.702 3.781 -17.894 1.00 63.62 115 ASP A N 1
ATOM 874 C CA . ASP A 1 115 ? 13.114 3.134 -19.080 1.00 63.62 115 ASP A CA 1
ATOM 875 C C . ASP A 1 115 ? 12.855 4.133 -20.231 1.00 63.62 115 ASP A C 1
ATOM 877 O O . ASP A 1 115 ? 12.978 3.794 -21.405 1.00 63.62 115 ASP A O 1
ATOM 881 N N . SER A 1 116 ? 12.588 5.406 -19.911 1.00 62.69 116 SER A N 1
ATOM 882 C CA . SER A 1 116 ? 12.316 6.477 -20.889 1.00 62.69 116 SER A CA 1
ATOM 883 C C . SER A 1 116 ? 13.571 7.057 -21.575 1.00 62.69 116 SER A C 1
ATOM 885 O O . SER A 1 116 ? 13.467 8.050 -22.300 1.00 62.69 116 SER A O 1
ATOM 887 N N . HIS A 1 117 ? 14.758 6.488 -21.334 1.00 53.88 117 HIS A N 1
ATOM 888 C CA . HIS A 1 117 ? 16.053 7.033 -21.768 1.00 53.88 117 HIS A CA 1
ATOM 889 C C . HIS A 1 117 ? 16.801 6.198 -22.834 1.00 53.88 117 HIS A C 1
ATOM 891 O O . HIS A 1 117 ? 17.984 6.458 -23.078 1.00 53.88 117 HIS A O 1
ATOM 897 N N . TRP A 1 118 ? 16.119 5.251 -23.494 1.00 46.06 118 TRP A N 1
ATOM 898 C CA . TRP A 1 118 ? 16.672 4.329 -24.505 1.00 46.06 118 TRP A CA 1
ATOM 899 C C . TRP A 1 118 ? 16.038 4.469 -25.900 1.00 46.06 118 TRP A C 1
ATOM 901 O O . TRP A 1 118 ? 14.836 4.801 -25.983 1.00 46.06 118 TRP A O 1
#